Protein AF-A0A7S1FGR7-F1 (afdb_monomer_lite)

Organism: Noctiluca scintillans (NCBI:txid2966)

pLDDT: mean 88.11, std 7.96, range [55.44, 97.31]

Radius of gyration: 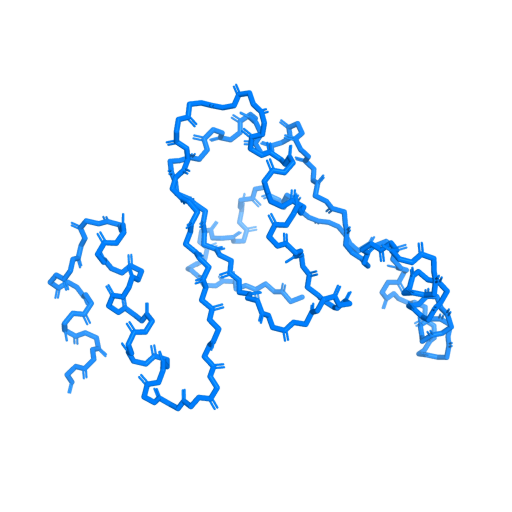16.26 Å; chains: 1; bounding box: 36×26×43 Å

Sequence (120 aa):
HGCDDPMLATVLPIATAPRVDPNAPSKEIDASVRAQAAGGGPVYHVHNELVRKLAPDVIITQEQCRICAVTPEDVNAACKGLPAVQLVTIKPTTLDDVLGDIMTIATALGVSERGTRLVE

InterPro domains:
  IPR051030 Vitamin B12-binding component of ABC transporter [PTHR42860] (1-120)

Foldseek 3Di:
DDDCPPVVRVVDDDQKDFPQDPPDDVVSVVVVLVVCVVVVHERMAGNLVVLVVVLAQEDEAEPADRRPGQDPVRVVSSCPPGDDRHYHYAYDPDPVSVLVSLQSVCVSVVNNVVSVVVSD

Structure (mmCIF, N/CA/C/O backbone):
data_AF-A0A7S1FGR7-F1
#
_entry.id   AF-A0A7S1FGR7-F1
#
loop_
_atom_site.group_PDB
_atom_site.id
_atom_site.type_symbol
_atom_site.label_atom_id
_atom_site.label_alt_id
_atom_site.label_comp_id
_atom_site.label_asym_id
_atom_site.label_entity_id
_atom_site.label_seq_id
_atom_site.pdbx_PDB_ins_code
_atom_site.Cartn_x
_atom_site.Cartn_y
_atom_site.Cartn_z
_atom_site.occupancy
_atom_site.B_iso_or_equiv
_atom_site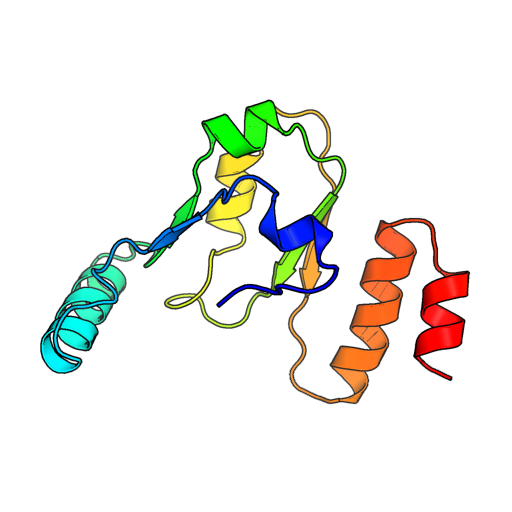.auth_seq_id
_atom_site.auth_comp_id
_atom_site.auth_asym_id
_atom_site.auth_atom_id
_atom_site.pdbx_PDB_model_num
ATOM 1 N N . HIS A 1 1 ? 5.065 -7.964 -3.152 1.00 55.44 1 HIS A N 1
ATOM 2 C CA . HIS A 1 1 ? 4.851 -8.010 -1.694 1.00 55.44 1 HIS A CA 1
ATOM 3 C C . HIS A 1 1 ? 3.402 -7.679 -1.411 1.00 55.44 1 HIS A C 1
ATOM 5 O O . HIS A 1 1 ? 2.896 -6.730 -1.994 1.00 55.44 1 HIS A O 1
ATOM 11 N N . GLY A 1 2 ? 2.750 -8.481 -0.579 1.00 64.94 2 GLY A N 1
ATOM 12 C CA . GLY A 1 2 ? 1.390 -8.271 -0.100 1.00 64.94 2 GLY A CA 1
ATOM 13 C C . GLY A 1 2 ? 1.276 -8.882 1.291 1.00 64.94 2 GLY A C 1
ATOM 14 O O . GLY A 1 2 ? 2.094 -9.730 1.648 1.00 64.94 2 GLY A O 1
ATOM 15 N N . CYS A 1 3 ? 0.326 -8.400 2.086 1.00 70.00 3 CYS A N 1
ATOM 16 C CA . CYS A 1 3 ? -0.013 -9.041 3.347 1.00 70.00 3 CYS A CA 1
ATOM 17 C C . CYS A 1 3 ? -1.075 -10.104 3.054 1.00 70.00 3 CYS A C 1
ATOM 19 O O . CYS A 1 3 ? -2.167 -9.761 2.606 1.00 70.00 3 CYS A O 1
ATOM 21 N N . ASP A 1 4 ? -0.739 -11.373 3.284 1.00 81.00 4 ASP A N 1
ATOM 22 C CA . ASP A 1 4 ? -1.681 -12.494 3.144 1.00 81.00 4 ASP A CA 1
ATOM 23 C C . ASP A 1 4 ? -2.539 -12.683 4.412 1.00 81.00 4 ASP A C 1
ATOM 25 O O . ASP A 1 4 ? -3.431 -13.533 4.453 1.00 81.00 4 ASP A O 1
ATOM 29 N N . ASP A 1 5 ? -2.267 -11.879 5.446 1.00 76.56 5 ASP A N 1
ATOM 30 C CA . ASP A 1 5 ? -3.047 -11.782 6.674 1.00 76.56 5 ASP A CA 1
ATOM 31 C C . ASP A 1 5 ? -3.942 -10.522 6.663 1.00 76.56 5 ASP A C 1
ATOM 33 O O . ASP A 1 5 ? -3.489 -9.446 6.261 1.00 76.56 5 ASP A O 1
ATOM 37 N N . PRO A 1 6 ? -5.205 -10.620 7.109 1.00 83.38 6 PRO A N 1
ATOM 38 C CA . PRO A 1 6 ? -5.901 -11.859 7.464 1.00 83.38 6 PRO A CA 1
ATOM 39 C C . PRO A 1 6 ? -6.143 -12.715 6.217 1.00 83.38 6 PRO A C 1
ATOM 41 O O . PRO A 1 6 ? -6.184 -12.177 5.118 1.00 83.38 6 PRO A O 1
ATOM 44 N N . MET A 1 7 ? -6.400 -14.023 6.367 1.00 84.06 7 MET A N 1
ATOM 45 C CA . MET A 1 7 ? -6.637 -14.930 5.221 1.00 84.06 7 MET A CA 1
ATOM 46 C C . MET A 1 7 ? -7.660 -14.404 4.203 1.00 84.06 7 MET A C 1
ATOM 48 O O . MET A 1 7 ? -7.569 -14.720 3.019 1.00 84.06 7 MET A O 1
ATOM 52 N N . LEU A 1 8 ? -8.620 -13.583 4.641 1.00 83.56 8 LEU A N 1
ATOM 53 C CA . LEU A 1 8 ? -9.562 -12.903 3.754 1.00 83.56 8 LEU A CA 1
ATOM 54 C C . LEU A 1 8 ? -8.859 -12.085 2.653 1.00 83.56 8 LEU A C 1
ATOM 56 O O . LEU A 1 8 ? -9.362 -12.037 1.538 1.00 83.56 8 LEU A O 1
ATOM 60 N N . ALA A 1 9 ? -7.692 -11.496 2.922 1.00 84.81 9 ALA A N 1
ATOM 61 C CA . ALA A 1 9 ? -6.903 -10.748 1.947 1.00 84.81 9 ALA A CA 1
ATOM 62 C C . ALA A 1 9 ? -6.536 -11.589 0.712 1.00 84.81 9 ALA A C 1
ATOM 64 O O . ALA A 1 9 ? -6.499 -11.059 -0.395 1.00 84.81 9 ALA A O 1
ATOM 65 N N . THR A 1 10 ? -6.363 -12.906 0.871 1.00 85.88 10 THR A N 1
ATOM 66 C CA . THR A 1 10 ? -5.984 -13.817 -0.226 1.00 85.88 10 THR A CA 1
ATOM 67 C C . THR A 1 10 ? -7.087 -14.042 -1.264 1.00 85.88 10 THR A C 1
ATOM 69 O O . THR A 1 10 ? -6.797 -14.465 -2.381 1.00 85.88 10 THR A O 1
ATOM 72 N N . VAL A 1 11 ? -8.348 -13.751 -0.921 1.00 88.31 11 VAL A N 1
ATOM 73 C CA . VAL A 1 11 ? -9.497 -13.896 -1.834 1.00 88.31 11 VAL A CA 1
ATOM 74 C C . VAL A 1 11 ? -9.986 -12.560 -2.395 1.00 88.31 11 VAL A C 1
ATOM 76 O O . VAL A 1 11 ? -10.896 -12.540 -3.226 1.00 88.31 11 VAL A O 1
ATOM 79 N N . LEU A 1 12 ? -9.410 -11.439 -1.949 1.00 90.19 12 LEU A N 1
ATOM 80 C CA . LEU A 1 12 ? -9.776 -10.117 -2.443 1.00 90.19 12 LEU A CA 1
ATOM 81 C C . LEU A 1 12 ? -9.143 -9.842 -3.817 1.00 90.19 12 LEU A C 1
ATOM 83 O O . LEU A 1 12 ? -8.052 -10.332 -4.116 1.00 90.19 12 LEU A O 1
ATOM 87 N N . PRO A 1 13 ? -9.793 -9.027 -4.667 1.00 91.88 13 PRO A N 1
ATOM 88 C CA . PRO A 1 13 ? -9.214 -8.616 -5.937 1.00 91.88 13 PRO A CA 1
ATOM 89 C C . PRO A 1 13 ? -7.890 -7.869 -5.748 1.00 91.88 13 PRO A C 1
ATOM 91 O O . PRO A 1 13 ? -7.802 -6.912 -4.979 1.00 91.88 13 PRO A O 1
ATOM 94 N N . ILE A 1 14 ? -6.878 -8.251 -6.524 1.00 91.25 14 ILE A N 1
ATOM 95 C CA . ILE A 1 14 ? -5.597 -7.54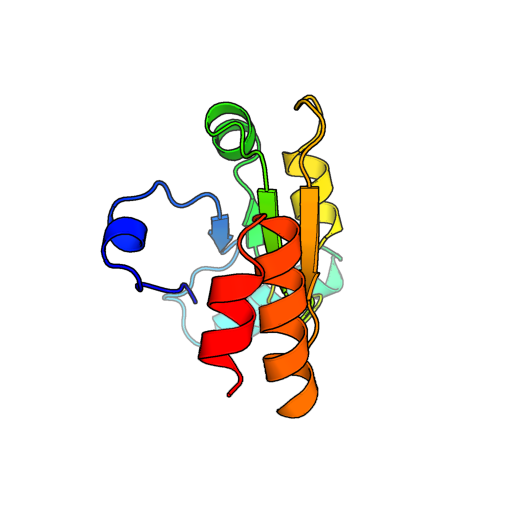8 -6.558 1.00 91.25 14 ILE A CA 1
ATOM 96 C C . ILE A 1 14 ? -5.745 -6.299 -7.438 1.00 91.25 14 ILE A C 1
ATOM 98 O O . ILE A 1 14 ? -5.988 -6.392 -8.641 1.00 91.25 14 ILE A O 1
ATOM 102 N N . ALA A 1 15 ? -5.595 -5.116 -6.838 1.00 91.94 15 ALA A N 1
ATOM 103 C CA . ALA A 1 15 ? -5.739 -3.829 -7.526 1.00 91.94 15 ALA A CA 1
ATOM 104 C C . ALA A 1 15 ? -4.426 -3.262 -8.092 1.00 91.94 15 ALA A C 1
ATOM 106 O O . ALA A 1 15 ? -4.417 -2.151 -8.625 1.00 91.94 15 ALA A O 1
ATOM 107 N N . THR A 1 16 ? -3.324 -4.005 -7.995 1.00 90.25 16 THR A N 1
ATOM 108 C CA . THR A 1 16 ? -2.002 -3.572 -8.453 1.00 90.25 16 THR A CA 1
ATOM 109 C C . THR A 1 16 ? -1.299 -4.661 -9.254 1.00 90.25 16 THR A C 1
ATOM 111 O O . THR A 1 16 ? -1.473 -5.850 -9.011 1.00 90.25 16 THR A O 1
ATOM 114 N N . ALA A 1 17 ? -0.472 -4.262 -10.214 1.00 89.19 17 ALA A N 1
ATOM 115 C CA . ALA A 1 17 ? 0.341 -5.188 -10.993 1.00 89.19 17 ALA A CA 1
ATOM 116 C C . ALA A 1 17 ? 1.752 -4.622 -11.192 1.00 89.19 17 ALA A C 1
ATOM 118 O O . ALA A 1 17 ? 1.897 -3.407 -11.361 1.00 89.19 17 ALA A O 1
ATOM 119 N N . PRO A 1 18 ? 2.803 -5.458 -11.187 1.00 88.00 18 PRO A N 1
ATOM 120 C CA . PRO A 1 18 ? 4.129 -5.004 -11.572 1.00 88.00 18 PRO A CA 1
ATOM 121 C C . PRO A 1 18 ? 4.140 -4.657 -13.069 1.00 88.00 18 PRO A C 1
ATOM 123 O O . PRO A 1 18 ? 3.519 -5.333 -13.886 1.00 88.00 18 PRO A O 1
ATOM 126 N N . ARG A 1 19 ? 4.860 -3.597 -13.442 1.00 87.12 19 ARG A N 1
ATOM 127 C CA . ARG A 1 19 ? 5.130 -3.242 -14.849 1.00 87.12 19 ARG A CA 1
ATOM 128 C C . ARG A 1 19 ? 6.377 -3.921 -15.412 1.00 87.12 19 ARG A C 1
ATOM 130 O O . ARG A 1 19 ? 6.679 -3.774 -16.593 1.00 87.12 19 ARG A O 1
ATOM 137 N N . VAL A 1 20 ? 7.105 -4.624 -14.556 1.00 88.06 20 VAL A N 1
ATOM 138 C CA . VAL A 1 20 ? 8.262 -5.450 -14.896 1.00 88.06 20 VAL A CA 1
ATOM 139 C C . VAL A 1 20 ? 7.868 -6.915 -14.741 1.00 88.06 20 VAL A C 1
ATOM 141 O O . VAL A 1 20 ? 7.028 -7.227 -13.899 1.00 88.06 20 VAL A O 1
ATOM 144 N N . ASP A 1 21 ? 8.452 -7.808 -15.537 1.00 89.19 21 ASP A N 1
ATOM 145 C CA . ASP A 1 21 ? 8.221 -9.245 -15.376 1.00 89.19 21 ASP A CA 1
ATOM 146 C C . ASP A 1 21 ? 8.950 -9.745 -14.117 1.00 89.19 21 ASP A C 1
ATOM 148 O O . ASP A 1 21 ? 10.184 -9.733 -14.093 1.00 89.19 21 ASP A O 1
ATOM 152 N N . PRO A 1 22 ? 8.231 -10.183 -13.066 1.00 86.31 22 PRO A N 1
ATOM 153 C CA . PRO A 1 22 ? 8.864 -10.659 -11.842 1.00 86.31 22 PRO A CA 1
ATOM 154 C C . PRO A 1 22 ? 9.577 -12.009 -12.016 1.00 86.31 22 PRO A C 1
ATOM 156 O O . PRO A 1 22 ? 10.337 -12.393 -11.131 1.00 86.31 22 PRO A O 1
ATOM 159 N N . ASN A 1 23 ? 9.345 -12.729 -13.120 1.00 92.50 23 ASN A N 1
ATOM 160 C CA . ASN A 1 23 ? 9.959 -14.031 -13.393 1.00 92.50 23 ASN A CA 1
ATOM 161 C C . ASN A 1 23 ? 11.205 -13.934 -14.284 1.00 92.50 23 ASN A C 1
ATOM 163 O O . ASN A 1 23 ? 11.865 -14.947 -14.529 1.00 92.50 23 ASN A O 1
ATOM 167 N N . ALA A 1 24 ? 11.535 -12.737 -14.776 1.00 93.44 24 ALA A N 1
ATOM 168 C CA . ALA A 1 24 ? 12.723 -12.527 -15.586 1.00 93.44 24 ALA A CA 1
ATOM 169 C C . ALA A 1 24 ? 14.013 -12.706 -14.753 1.00 93.44 24 ALA A C 1
ATOM 171 O O . ALA A 1 24 ? 14.007 -12.553 -13.526 1.00 93.44 24 ALA A O 1
ATOM 172 N N . PRO A 1 25 ? 15.162 -12.990 -15.391 1.00 96.75 25 PRO A N 1
ATOM 173 C CA . PRO A 1 25 ? 16.450 -13.001 -14.707 1.00 96.75 25 PRO A CA 1
ATOM 174 C C . PRO A 1 25 ? 16.704 -11.680 -13.971 1.00 96.75 25 PRO A C 1
ATOM 176 O O . PRO A 1 25 ? 16.405 -10.607 -14.490 1.00 96.75 25 PRO A O 1
ATOM 179 N N . SER A 1 26 ? 17.342 -11.721 -12.798 1.00 94.25 26 SER A N 1
ATOM 180 C CA . SER A 1 26 ? 17.544 -10.529 -11.951 1.00 94.25 26 SER A CA 1
ATOM 181 C C . SER A 1 26 ? 18.256 -9.366 -12.652 1.00 94.25 26 SER A C 1
ATOM 183 O O . SER A 1 26 ? 18.033 -8.208 -12.310 1.00 94.25 26 SER A O 1
ATOM 185 N N . LYS A 1 27 ? 19.099 -9.650 -13.652 1.00 96.19 27 LYS A N 1
ATOM 186 C CA . LYS A 1 27 ? 19.747 -8.624 -14.484 1.00 96.19 27 LYS A CA 1
ATOM 187 C C . LYS A 1 27 ? 18.744 -7.867 -15.368 1.00 96.19 27 LYS A C 1
ATOM 189 O O . LYS A 1 27 ? 18.935 -6.679 -15.616 1.00 96.19 27 LYS A O 1
ATOM 194 N N . GLU A 1 28 ? 17.704 -8.546 -15.839 1.00 94.44 28 GLU A N 1
ATOM 195 C CA . GLU A 1 28 ? 16.688 -8.026 -16.760 1.00 94.44 28 GLU A CA 1
ATOM 196 C C . GLU A 1 28 ? 15.592 -7.249 -16.026 1.00 94.44 28 GLU A C 1
ATOM 198 O O . GLU A 1 28 ? 15.438 -6.068 -16.313 1.00 94.44 28 GLU A O 1
ATOM 203 N N . ILE A 1 29 ? 14.930 -7.849 -15.023 1.00 91.69 29 ILE A N 1
ATOM 204 C CA . ILE A 1 29 ? 15.051 -7.351 -13.645 1.00 91.69 29 ILE A CA 1
ATOM 205 C C . ILE A 1 29 ? 15.371 -5.866 -13.481 1.00 91.69 29 ILE A C 1
ATOM 207 O O . ILE A 1 29 ? 14.602 -4.934 -13.739 1.00 91.69 29 ILE A O 1
ATOM 211 N N . ASP A 1 30 ? 16.596 -5.697 -13.014 1.00 91.50 30 ASP A N 1
ATOM 212 C CA . ASP A 1 30 ? 17.206 -4.432 -12.701 1.00 91.50 30 ASP A CA 1
ATOM 213 C C . ASP A 1 30 ? 17.242 -3.477 -13.913 1.00 91.50 30 ASP A C 1
ATOM 215 O O . ASP A 1 30 ? 16.880 -2.306 -13.798 1.00 91.50 30 ASP A O 1
ATOM 219 N N . ALA A 1 31 ? 17.585 -3.966 -15.110 1.00 92.31 31 ALA A N 1
ATOM 220 C CA . ALA A 1 31 ? 17.576 -3.137 -16.317 1.00 92.31 31 ALA A CA 1
ATOM 221 C C . ALA A 1 31 ? 16.193 -2.518 -16.605 1.00 92.31 31 ALA A C 1
ATOM 223 O O . ALA A 1 31 ? 16.108 -1.335 -16.940 1.00 92.31 31 ALA A O 1
ATOM 224 N N . SER A 1 32 ? 15.118 -3.287 -16.424 1.00 89.25 32 SER A N 1
ATOM 225 C CA . SER A 1 32 ? 13.740 -2.840 -16.628 1.00 89.25 32 SER A CA 1
ATOM 226 C C . SER A 1 32 ? 13.316 -1.826 -15.567 1.00 89.25 32 SER A C 1
ATOM 228 O O . SER A 1 32 ? 12.805 -0.757 -15.901 1.00 89.25 32 SER A O 1
ATOM 230 N N . VAL A 1 33 ? 13.619 -2.095 -14.291 1.00 89.50 33 VAL A N 1
ATOM 231 C CA . VAL A 1 33 ? 13.369 -1.144 -13.194 1.00 89.50 33 VAL A CA 1
ATOM 232 C C . VAL A 1 33 ? 14.113 0.173 -13.426 1.00 89.50 33 VAL A C 1
ATOM 234 O O . VAL A 1 33 ? 13.511 1.241 -13.309 1.00 89.50 33 VAL A O 1
ATOM 237 N N . ARG A 1 34 ? 15.396 0.125 -13.814 1.00 89.12 34 ARG A N 1
ATOM 238 C CA . ARG A 1 34 ? 16.188 1.320 -14.144 1.00 89.12 34 ARG A CA 1
ATOM 239 C C . ARG A 1 34 ? 15.599 2.100 -15.314 1.00 89.12 34 ARG A C 1
ATOM 241 O O . ARG A 1 34 ? 15.541 3.324 -15.240 1.00 89.12 34 ARG A O 1
ATOM 248 N N . ALA A 1 35 ? 15.148 1.418 -16.365 1.00 88.44 35 ALA A N 1
ATOM 249 C CA . ALA A 1 35 ? 14.522 2.066 -17.514 1.00 88.44 35 ALA A CA 1
ATOM 250 C C . ALA A 1 35 ? 13.218 2.788 -17.126 1.00 88.44 35 ALA A C 1
ATOM 252 O O . ALA A 1 35 ? 13.023 3.940 -17.513 1.00 88.44 35 ALA A O 1
ATOM 253 N N . GLN A 1 36 ? 12.364 2.154 -16.311 1.00 84.25 36 GLN A N 1
ATOM 254 C CA . GLN A 1 36 ? 11.139 2.778 -15.791 1.00 84.25 36 GLN A CA 1
ATOM 255 C C . GLN A 1 36 ? 11.455 3.994 -14.912 1.00 84.25 36 GLN A C 1
ATOM 257 O O . GLN A 1 36 ? 10.904 5.075 -15.125 1.00 84.25 36 GLN A O 1
ATOM 262 N N . ALA A 1 37 ? 12.401 3.846 -13.979 1.00 81.75 37 ALA A N 1
ATOM 263 C CA . ALA A 1 37 ? 12.810 4.917 -13.076 1.00 81.75 37 ALA A CA 1
ATOM 264 C C . ALA A 1 37 ? 13.417 6.115 -13.827 1.00 81.75 37 ALA A C 1
ATOM 266 O O . ALA A 1 37 ? 13.090 7.260 -13.518 1.00 81.75 37 ALA A O 1
ATOM 267 N N . ALA A 1 38 ? 14.254 5.871 -14.842 1.00 84.38 38 ALA A N 1
ATOM 268 C CA . ALA A 1 38 ? 14.841 6.921 -15.678 1.00 84.38 38 ALA A CA 1
ATOM 269 C C . ALA A 1 38 ? 13.785 7.686 -16.493 1.00 84.38 38 ALA A C 1
ATOM 271 O O . ALA A 1 38 ? 13.929 8.886 -16.712 1.00 84.38 38 ALA A O 1
ATOM 272 N N . GLY A 1 39 ? 12.708 7.012 -16.904 1.00 76.75 39 GLY A N 1
ATOM 273 C CA . GLY A 1 39 ? 11.549 7.639 -17.543 1.00 76.75 39 GLY A CA 1
ATOM 274 C C . GLY A 1 39 ? 10.595 8.347 -16.573 1.00 76.75 39 GLY A C 1
ATOM 275 O O . GLY A 1 39 ? 9.594 8.901 -17.021 1.00 76.75 39 GLY A O 1
ATOM 276 N N . GLY A 1 40 ? 10.864 8.315 -15.261 1.00 70.44 40 GLY A N 1
ATOM 277 C CA . GLY A 1 40 ? 9.975 8.848 -14.223 1.00 70.44 40 GLY A CA 1
ATOM 278 C C . GLY A 1 40 ? 8.672 8.057 -14.047 1.00 70.44 40 GLY A C 1
ATOM 279 O O . GLY A 1 40 ? 7.733 8.563 -13.434 1.00 70.44 40 GLY A O 1
ATOM 280 N N . GLY A 1 41 ? 8.594 6.845 -14.605 1.00 69.00 41 GLY A N 1
ATOM 281 C CA . GLY A 1 41 ? 7.416 5.987 -14.545 1.00 69.00 41 GLY A CA 1
ATOM 282 C C . GLY A 1 41 ? 7.387 5.125 -13.277 1.00 69.00 41 GLY A C 1
ATOM 283 O O . GLY A 1 41 ? 8.441 4.674 -12.822 1.00 69.00 41 GLY A O 1
ATOM 284 N N . PRO A 1 42 ? 6.199 4.853 -12.704 1.00 75.94 42 PRO A N 1
ATOM 285 C CA . PRO A 1 42 ? 6.077 3.948 -11.565 1.00 75.94 42 PRO A CA 1
ATOM 286 C C . PRO A 1 42 ? 6.400 2.510 -11.993 1.00 75.94 42 PRO A C 1
ATOM 288 O O . PRO A 1 42 ? 6.041 2.089 -13.091 1.00 75.94 42 PRO A O 1
ATOM 291 N N . VAL A 1 43 ? 7.028 1.716 -11.121 1.00 82.44 43 VAL A N 1
ATOM 292 C CA . VAL A 1 43 ? 7.286 0.280 -11.386 1.00 82.44 43 VAL A CA 1
ATOM 293 C C . VAL A 1 43 ? 6.015 -0.560 -11.221 1.00 82.44 43 VAL A C 1
ATOM 295 O O . VAL A 1 43 ? 5.947 -1.693 -11.696 1.00 82.44 43 VAL A O 1
ATOM 298 N N . TYR A 1 44 ? 4.976 0.008 -10.610 1.00 84.56 44 TYR A N 1
ATOM 299 C CA . TYR A 1 44 ? 3.671 -0.617 -10.446 1.00 84.56 44 TYR A CA 1
ATOM 300 C C . TYR A 1 44 ? 2.598 0.091 -11.275 1.00 84.56 44 TYR A C 1
ATOM 302 O O . TYR A 1 44 ? 2.700 1.252 -11.675 1.00 84.56 44 TYR A O 1
ATOM 310 N N . HIS A 1 45 ? 1.553 -0.656 -11.591 1.00 86.81 45 HIS A N 1
ATOM 311 C CA . HIS A 1 45 ? 0.324 -0.164 -12.179 1.00 86.81 45 HIS A CA 1
ATOM 312 C C . HIS A 1 45 ? -0.799 -0.340 -11.162 1.00 86.81 45 HIS A C 1
ATOM 314 O O . HIS A 1 45 ? -0.937 -1.419 -10.591 1.00 86.81 45 HIS A O 1
ATOM 320 N N . VAL A 1 46 ? -1.603 0.705 -10.962 1.00 90.38 46 VAL A N 1
ATOM 321 C CA . VAL A 1 46 ? -2.840 0.640 -10.180 1.00 90.38 46 VAL A CA 1
ATOM 322 C C . VAL A 1 46 ? -4.018 0.494 -11.138 1.00 90.38 46 VAL A C 1
ATOM 324 O O . VAL A 1 46 ? -4.185 1.283 -12.071 1.00 90.38 46 VAL A O 1
ATOM 327 N N . HIS A 1 47 ? -4.853 -0.516 -10.907 1.00 92.50 47 HIS A N 1
ATOM 328 C CA . HIS A 1 47 ? -6.075 -0.751 -11.664 1.00 92.50 47 HIS A CA 1
ATOM 329 C C . HIS A 1 47 ? -7.169 0.233 -11.226 1.00 92.50 47 HIS A C 1
ATOM 331 O O . HIS A 1 47 ? -8.073 -0.115 -10.470 1.00 92.50 47 HIS A O 1
ATOM 337 N N . ASN A 1 48 ? -7.097 1.473 -11.715 1.00 90.31 48 ASN A N 1
ATOM 338 C CA . ASN A 1 48 ? -7.974 2.573 -11.290 1.00 90.31 48 ASN A CA 1
ATOM 339 C C . ASN A 1 48 ? -9.474 2.243 -11.386 1.00 90.31 48 ASN A C 1
ATOM 341 O O . ASN A 1 48 ? -10.238 2.586 -10.492 1.00 90.31 48 ASN A O 1
ATOM 345 N N . GLU A 1 49 ? -9.902 1.542 -12.439 1.00 90.25 49 GLU A N 1
ATOM 346 C CA . GLU A 1 49 ? -11.302 1.118 -12.587 1.00 90.25 49 GLU A CA 1
ATOM 347 C C . GLU A 1 49 ? -11.726 0.096 -11.529 1.00 90.25 49 GLU A C 1
ATOM 349 O O . GLU A 1 49 ? -12.865 0.117 -11.073 1.00 90.25 49 GLU A O 1
ATOM 354 N N . LEU A 1 50 ? -10.820 -0.794 -11.116 1.00 93.19 50 LEU A N 1
ATOM 355 C CA . LEU A 1 50 ? -11.095 -1.741 -10.040 1.00 93.19 50 LEU A CA 1
ATOM 356 C C . LEU A 1 50 ? -11.178 -1.014 -8.696 1.00 93.19 50 LEU A C 1
ATOM 358 O O . LEU A 1 50 ? -12.131 -1.240 -7.961 1.00 93.19 50 LEU A O 1
ATOM 362 N N . VAL A 1 51 ? -10.255 -0.089 -8.412 1.00 92.19 51 VAL A N 1
ATOM 363 C CA . VAL A 1 51 ? -10.317 0.754 -7.203 1.00 92.19 51 VAL A CA 1
ATOM 364 C C . VAL A 1 51 ? -11.632 1.532 -7.155 1.00 92.19 51 VAL A C 1
ATOM 366 O O . VAL A 1 51 ? -12.310 1.530 -6.131 1.00 92.19 51 VAL A O 1
ATOM 369 N N . ARG A 1 52 ? -12.053 2.116 -8.284 1.00 90.06 52 ARG A N 1
ATOM 370 C CA . ARG A 1 52 ? -13.341 2.810 -8.383 1.00 90.06 52 ARG A CA 1
ATOM 371 C C . ARG A 1 52 ? -14.537 1.897 -8.117 1.00 90.06 52 ARG A C 1
ATOM 373 O O . ARG A 1 52 ? -15.460 2.299 -7.420 1.00 90.06 52 ARG A O 1
ATOM 380 N N . LYS A 1 53 ? -14.520 0.671 -8.646 1.00 91.81 53 LYS A N 1
ATOM 381 C CA . LYS A 1 53 ? -15.579 -0.327 -8.414 1.00 91.81 53 LYS A CA 1
ATOM 382 C C . LYS A 1 53 ? -15.629 -0.823 -6.971 1.00 91.81 53 LYS A C 1
ATOM 384 O O . LYS A 1 53 ? -16.717 -1.103 -6.485 1.00 91.81 53 LYS A O 1
ATOM 389 N N . LEU A 1 54 ? -14.474 -0.953 -6.318 1.00 92.56 54 LEU A N 1
ATOM 390 C CA . LEU A 1 54 ? -14.384 -1.344 -4.911 1.00 92.56 54 LEU A CA 1
ATOM 391 C C . LEU A 1 54 ? -14.885 -0.241 -3.972 1.00 92.56 54 LEU A C 1
ATOM 393 O O . LEU A 1 54 ? -15.293 -0.565 -2.865 1.00 92.56 54 LEU A O 1
ATOM 397 N N . ALA A 1 55 ? -14.865 1.021 -4.423 1.00 91.69 55 ALA A N 1
ATOM 398 C CA . ALA A 1 55 ? -15.359 2.190 -3.696 1.00 91.69 55 ALA A CA 1
ATOM 399 C C . ALA A 1 55 ? -14.905 2.219 -2.218 1.00 91.69 55 ALA A C 1
ATOM 401 O O . ALA A 1 55 ? -15.747 2.224 -1.323 1.00 91.69 55 ALA A O 1
ATOM 402 N N . PRO A 1 56 ? -13.584 2.191 -1.948 1.00 92.12 56 PRO A N 1
ATOM 403 C CA . PRO A 1 56 ? -13.081 2.128 -0.582 1.00 92.12 56 PRO A CA 1
ATOM 404 C C . PRO A 1 56 ? -13.385 3.412 0.195 1.00 92.12 56 PRO A C 1
ATOM 406 O O . PRO A 1 56 ? -13.198 4.509 -0.327 1.00 92.12 56 PRO A O 1
ATOM 409 N N . ASP A 1 57 ? -13.746 3.274 1.469 1.00 93.00 57 ASP A N 1
ATOM 410 C CA . ASP A 1 57 ? -13.847 4.408 2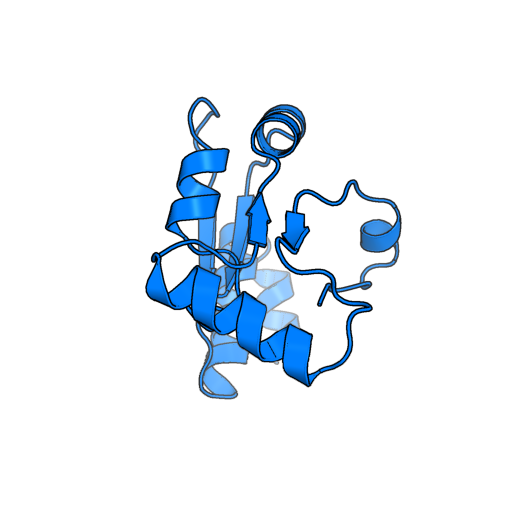.397 1.00 93.00 57 ASP A CA 1
ATOM 411 C C . ASP A 1 57 ? -12.460 4.876 2.872 1.00 93.00 57 ASP A C 1
ATOM 413 O O . ASP A 1 57 ? -12.211 6.068 3.061 1.00 93.00 57 ASP A O 1
ATOM 417 N N . VAL A 1 58 ? -11.531 3.927 3.034 1.00 93.56 58 VAL A N 1
ATOM 418 C CA . VAL A 1 58 ? -10.167 4.152 3.528 1.00 93.56 58 VAL A CA 1
ATOM 419 C C . VAL A 1 58 ? -9.172 3.405 2.645 1.00 93.56 58 VAL A C 1
ATOM 421 O O . VAL A 1 58 ? -9.373 2.235 2.321 1.00 93.56 58 VAL A O 1
ATOM 424 N N . ILE A 1 59 ? -8.068 4.062 2.289 1.00 92.62 59 ILE A N 1
ATOM 425 C CA . ILE A 1 59 ? -6.905 3.418 1.672 1.00 92.62 59 ILE A CA 1
ATOM 426 C C . ILE A 1 59 ? -5.705 3.623 2.581 1.00 92.62 59 ILE A C 1
ATOM 428 O O . ILE A 1 59 ? -5.364 4.755 2.911 1.00 92.62 59 ILE A O 1
ATOM 432 N N . ILE A 1 60 ? -5.043 2.529 2.945 1.00 91.19 60 ILE A N 1
ATOM 433 C CA . ILE A 1 60 ? -3.791 2.556 3.700 1.00 91.19 60 ILE A CA 1
ATOM 434 C C . ILE A 1 60 ? -2.654 2.269 2.722 1.00 91.19 60 ILE A C 1
ATOM 436 O O . ILE A 1 60 ? -2.685 1.269 2.005 1.00 91.19 60 ILE A O 1
ATOM 440 N N . THR A 1 61 ? -1.656 3.147 2.679 1.00 88.44 61 THR A N 1
ATOM 441 C CA . THR A 1 61 ? -0.457 2.983 1.853 1.00 88.44 61 THR A CA 1
ATOM 442 C C . THR A 1 61 ? 0.799 3.324 2.644 1.00 88.44 61 THR A C 1
ATOM 444 O O . THR A 1 61 ? 0.742 3.968 3.693 1.00 88.44 61 THR A O 1
ATOM 447 N N . GLN A 1 62 ? 1.949 2.883 2.143 1.00 85.31 62 GLN A N 1
ATOM 448 C CA . GLN A 1 62 ? 3.240 3.122 2.772 1.00 85.31 62 GLN A CA 1
ATOM 449 C C . GLN A 1 62 ? 4.168 3.845 1.799 1.00 85.31 62 GLN A C 1
ATOM 451 O O . GLN A 1 62 ? 4.454 3.349 0.708 1.00 85.31 62 GLN A O 1
ATOM 456 N N . GLU A 1 63 ? 4.682 5.004 2.201 1.00 81.19 63 GLU A N 1
ATOM 457 C CA . GLU A 1 63 ? 5.632 5.771 1.393 1.00 81.19 63 GLU A CA 1
ATOM 458 C C . GLU A 1 63 ? 7.065 5.273 1.633 1.00 81.19 63 GLU A C 1
ATOM 460 O O . GLU A 1 63 ? 7.891 5.944 2.249 1.00 81.19 63 GLU A O 1
ATOM 465 N N . GLN A 1 64 ? 7.367 4.062 1.165 1.00 70.62 64 GLN A N 1
ATOM 466 C CA . GLN A 1 64 ? 8.675 3.440 1.406 1.00 70.62 64 GLN A CA 1
ATOM 467 C C . GLN A 1 64 ? 9.728 3.874 0.383 1.00 70.62 64 GLN A C 1
ATOM 469 O O . GLN A 1 64 ? 10.840 4.263 0.732 1.00 70.62 64 GLN A O 1
ATOM 474 N N . CYS A 1 65 ? 9.395 3.806 -0.904 1.00 72.94 65 CYS A N 1
ATOM 475 C CA . CYS A 1 65 ? 10.321 4.133 -1.977 1.00 72.94 65 CYS A CA 1
ATOM 476 C C . CYS A 1 65 ? 9.547 4.509 -3.233 1.00 72.94 65 CYS A C 1
ATOM 478 O O . CYS A 1 65 ? 8.692 3.762 -3.701 1.00 72.94 65 CYS A O 1
ATOM 480 N N . ARG A 1 66 ? 9.909 5.648 -3.826 1.00 70.56 66 ARG A N 1
ATOM 481 C CA . ARG A 1 66 ? 9.255 6.188 -5.025 1.00 70.56 66 ARG A CA 1
ATOM 482 C C . ARG A 1 66 ? 9.392 5.289 -6.263 1.00 70.56 66 ARG A C 1
ATOM 484 O O . ARG A 1 66 ? 8.676 5.480 -7.236 1.00 70.56 66 ARG A O 1
ATOM 491 N N . ILE A 1 67 ? 10.330 4.343 -6.242 1.00 72.00 67 ILE A N 1
ATOM 492 C CA . ILE A 1 67 ? 10.585 3.422 -7.353 1.00 72.00 67 ILE A CA 1
ATOM 493 C C . ILE A 1 67 ? 9.853 2.099 -7.132 1.00 72.00 67 ILE A C 1
ATOM 495 O O . ILE A 1 67 ? 9.173 1.627 -8.033 1.00 72.00 67 ILE A O 1
ATOM 499 N N . CYS A 1 68 ? 9.999 1.477 -5.958 1.00 70.38 68 CYS A N 1
ATOM 500 C CA . CYS A 1 68 ? 9.535 0.104 -5.735 1.00 70.38 68 CYS A CA 1
ATOM 501 C C . CYS A 1 68 ? 8.167 -0.015 -5.050 1.00 70.38 68 CYS A C 1
ATOM 503 O O . CYS A 1 68 ? 7.732 -1.135 -4.790 1.00 70.38 68 CYS A O 1
ATOM 505 N N . ALA A 1 69 ? 7.488 1.097 -4.775 1.00 76.06 69 ALA A N 1
ATOM 506 C CA . ALA A 1 69 ? 6.149 1.104 -4.201 1.00 76.06 69 ALA A CA 1
ATOM 507 C C . ALA A 1 69 ? 5.174 1.893 -5.080 1.00 76.06 69 ALA A C 1
ATOM 509 O O . ALA A 1 69 ? 5.573 2.737 -5.883 1.00 76.06 69 ALA A O 1
ATOM 510 N N . VAL A 1 70 ? 3.884 1.610 -4.904 1.00 81.00 70 VAL A N 1
ATOM 511 C CA . VAL A 1 70 ? 2.810 2.472 -5.405 1.00 81.00 70 VAL A CA 1
ATOM 512 C C . VAL A 1 70 ? 2.936 3.826 -4.714 1.00 81.00 70 VAL A C 1
ATOM 514 O O . VAL A 1 70 ? 3.013 3.880 -3.485 1.00 81.00 70 VAL A O 1
ATOM 517 N N . THR A 1 71 ? 2.976 4.913 -5.480 1.00 81.06 71 THR A N 1
ATOM 518 C CA . THR A 1 71 ? 3.172 6.241 -4.890 1.00 81.06 71 THR A CA 1
ATOM 519 C C . THR A 1 71 ? 1.842 6.854 -4.437 1.00 81.06 71 THR A C 1
ATOM 521 O O . THR A 1 71 ? 0.775 6.465 -4.923 1.00 81.06 71 THR A O 1
ATOM 524 N N . PRO A 1 72 ? 1.855 7.848 -3.530 1.00 80.50 72 PRO A N 1
ATOM 525 C CA . PRO A 1 72 ? 0.647 8.598 -3.194 1.00 80.50 72 PRO A CA 1
ATOM 526 C C . PRO A 1 72 ? -0.033 9.222 -4.423 1.00 80.50 72 PRO A C 1
ATOM 528 O O . PRO A 1 72 ? -1.257 9.311 -4.470 1.00 80.50 72 PRO A O 1
ATOM 531 N N . GLU A 1 73 ? 0.726 9.633 -5.443 1.00 81.81 73 GLU A N 1
ATOM 532 C CA . GLU A 1 73 ? 0.173 10.151 -6.699 1.00 81.81 73 GLU A CA 1
ATOM 533 C C . GLU A 1 73 ? -0.611 9.086 -7.475 1.00 81.81 73 GLU A C 1
ATOM 535 O O . GLU A 1 73 ? -1.695 9.388 -7.982 1.00 81.81 73 GLU A O 1
ATOM 540 N N . ASP A 1 74 ? -0.107 7.848 -7.531 1.00 83.75 74 ASP A N 1
ATOM 541 C CA . ASP A 1 74 ? -0.806 6.721 -8.160 1.00 83.75 74 ASP A CA 1
ATOM 542 C C . ASP A 1 74 ? -2.143 6.440 -7.456 1.00 83.75 74 ASP A C 1
ATOM 544 O O . ASP A 1 74 ? -3.179 6.283 -8.109 1.00 83.75 74 ASP A O 1
ATOM 548 N N . VAL A 1 75 ? -2.143 6.440 -6.118 1.00 85.31 75 VAL A N 1
ATOM 549 C CA . VAL A 1 75 ? -3.360 6.228 -5.317 1.00 85.31 75 VAL A CA 1
ATOM 550 C C . VAL A 1 75 ? -4.354 7.371 -5.514 1.00 85.31 75 VAL A C 1
ATOM 552 O O . VAL A 1 75 ? -5.532 7.133 -5.780 1.00 85.31 75 VAL A O 1
ATOM 555 N N . ASN A 1 76 ? -3.889 8.621 -5.468 1.00 85.69 76 ASN A N 1
ATOM 556 C CA . ASN A 1 76 ? -4.736 9.788 -5.714 1.00 85.69 76 ASN A CA 1
ATOM 557 C C . ASN A 1 76 ? -5.369 9.751 -7.112 1.00 85.69 76 ASN A C 1
ATOM 559 O O . ASN A 1 76 ? -6.534 10.113 -7.277 1.00 85.69 76 ASN A O 1
ATOM 563 N N . ALA A 1 77 ? -4.631 9.295 -8.129 1.00 86.38 77 ALA A N 1
ATOM 564 C CA . ALA A 1 77 ? -5.168 9.112 -9.473 1.00 86.38 77 ALA A CA 1
ATOM 565 C C . ALA A 1 77 ? -6.256 8.024 -9.527 1.00 86.38 77 ALA A C 1
ATOM 567 O O . ALA A 1 77 ? -7.256 8.202 -10.234 1.00 86.38 77 ALA A O 1
ATOM 568 N N . ALA A 1 78 ? -6.096 6.938 -8.768 1.00 87.44 78 ALA A N 1
ATOM 569 C CA . ALA A 1 78 ? -7.086 5.869 -8.654 1.00 87.44 78 ALA A CA 1
ATOM 570 C C . ALA A 1 78 ? -8.377 6.333 -7.958 1.00 87.44 78 ALA A C 1
ATOM 572 O O . ALA A 1 78 ? -9.469 5.958 -8.385 1.00 87.44 78 ALA A O 1
ATOM 573 N N . CYS A 1 79 ? -8.262 7.215 -6.963 1.00 88.12 79 CYS A N 1
ATOM 574 C CA . CYS A 1 79 ? -9.403 7.768 -6.228 1.00 88.12 79 CYS A CA 1
ATOM 575 C C . CYS A 1 79 ? -10.166 8.872 -6.972 1.00 88.12 79 CYS A C 1
ATOM 577 O O . CYS A 1 79 ? -11.232 9.290 -6.519 1.00 88.12 79 CYS A O 1
ATOM 579 N N . LYS A 1 80 ? -9.6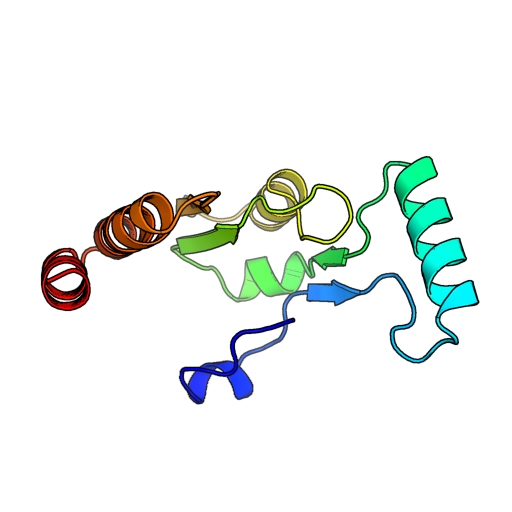66 9.370 -8.113 1.00 87.44 80 LYS A N 1
ATOM 580 C CA . LYS A 1 80 ? -10.375 10.405 -8.884 1.00 87.44 80 LYS A CA 1
ATOM 581 C C . LYS A 1 80 ? -11.792 9.943 -9.235 1.00 87.44 80 LYS A C 1
ATOM 583 O O . LYS A 1 80 ? -11.967 8.908 -9.880 1.00 87.44 80 LYS A O 1
ATOM 588 N N . GLY A 1 81 ? -12.779 10.756 -8.853 1.00 84.19 81 GLY A N 1
ATOM 589 C CA . GLY A 1 81 ? -14.201 10.515 -9.110 1.00 84.19 81 GLY A CA 1
ATOM 590 C C . GLY A 1 81 ? -14.929 9.701 -8.037 1.00 84.19 81 GLY A C 1
ATOM 591 O O . GLY A 1 81 ? -16.131 9.498 -8.175 1.00 84.19 81 GLY A O 1
ATOM 592 N N . LEU A 1 82 ? -14.241 9.255 -6.982 1.00 85.75 82 LEU A N 1
ATOM 593 C CA . LEU A 1 82 ? -14.878 8.656 -5.810 1.00 85.75 82 LEU A CA 1
ATOM 594 C C . LEU A 1 82 ? -15.370 9.732 -4.824 1.00 85.75 82 LEU A C 1
ATOM 596 O O . LEU A 1 82 ? -14.848 10.853 -4.839 1.00 85.75 82 LEU A O 1
ATOM 600 N N . PRO A 1 83 ? -16.356 9.412 -3.957 1.00 82.12 83 PRO A N 1
ATOM 601 C CA . PRO A 1 83 ? -16.611 10.200 -2.750 1.00 82.12 83 PRO A CA 1
ATOM 602 C C . PRO A 1 83 ? -15.339 10.298 -1.891 1.00 82.12 83 PRO A C 1
ATOM 604 O O . PRO A 1 83 ? -14.338 9.649 -2.182 1.00 82.12 83 PRO A O 1
ATOM 607 N N . ALA A 1 84 ? -15.352 11.139 -0.855 1.00 85.50 84 ALA A N 1
ATOM 608 C CA . ALA A 1 84 ? -14.171 11.389 -0.029 1.00 85.50 84 ALA A CA 1
ATOM 609 C C . ALA A 1 84 ? -13.583 10.085 0.552 1.00 85.50 84 ALA A C 1
ATOM 611 O O . ALA A 1 84 ? -14.101 9.555 1.529 1.00 85.50 84 ALA A O 1
ATOM 612 N N . VAL A 1 85 ? -12.496 9.598 -0.057 1.00 91.75 85 VAL A N 1
ATOM 613 C CA . VAL A 1 85 ? -11.694 8.466 0.421 1.00 91.75 85 VAL A CA 1
ATOM 614 C C . VAL A 1 85 ? -10.650 9.000 1.390 1.00 91.75 85 VAL A C 1
ATOM 616 O O . VAL A 1 85 ? -9.894 9.914 1.051 1.00 91.75 85 VAL A O 1
ATOM 619 N N . GLN A 1 86 ? -10.564 8.415 2.580 1.00 92.62 86 GLN A N 1
ATOM 620 C CA . GLN A 1 86 ? -9.504 8.747 3.519 1.00 92.62 86 GLN A CA 1
ATOM 621 C C . GLN A 1 86 ? -8.218 8.006 3.138 1.00 92.62 86 GLN A C 1
ATOM 623 O O . GLN A 1 86 ? -8.104 6.793 3.309 1.00 92.62 86 GLN A O 1
ATOM 628 N N . LEU A 1 87 ? -7.232 8.740 2.620 1.00 91.38 87 LEU A N 1
ATOM 629 C CA . LEU A 1 87 ? -5.900 8.203 2.349 1.00 91.38 87 LEU A CA 1
ATOM 630 C C . LEU A 1 87 ? -5.024 8.300 3.604 1.00 91.38 87 LEU A C 1
ATOM 632 O O . LEU A 1 87 ? -4.701 9.395 4.060 1.00 91.38 87 LEU A O 1
ATOM 636 N N . VAL A 1 88 ? -4.622 7.150 4.139 1.00 93.06 88 VAL A N 1
ATOM 637 C CA . VAL A 1 88 ? -3.695 7.014 5.265 1.00 93.06 88 VAL A CA 1
ATOM 638 C C . VAL A 1 88 ? -2.337 6.594 4.715 1.00 93.06 88 VAL A C 1
ATOM 640 O O . VAL A 1 88 ? -2.137 5.439 4.342 1.00 93.06 88 VAL A O 1
ATOM 643 N N . THR A 1 89 ? -1.404 7.539 4.650 1.00 91.12 89 THR A N 1
ATOM 644 C CA . THR A 1 89 ? -0.021 7.276 4.238 1.00 91.12 89 THR A CA 1
ATOM 645 C C . THR A 1 89 ? 0.863 7.218 5.471 1.00 91.12 89 THR A C 1
ATOM 647 O O . THR A 1 89 ? 0.939 8.195 6.212 1.00 91.12 89 THR A O 1
ATOM 650 N N . ILE A 1 90 ? 1.551 6.097 5.665 1.00 92.25 90 ILE A N 1
ATOM 651 C CA . ILE A 1 90 ? 2.519 5.915 6.751 1.00 92.25 90 ILE A CA 1
ATOM 652 C C . ILE A 1 90 ? 3.939 5.750 6.205 1.00 92.25 90 ILE A C 1
ATOM 654 O O . ILE A 1 90 ? 4.139 5.330 5.059 1.00 92.25 90 ILE A O 1
ATOM 658 N N . LYS A 1 91 ? 4.938 6.100 7.014 1.00 91.38 91 LYS A N 1
ATOM 659 C CA . LYS A 1 91 ? 6.355 6.055 6.627 1.00 91.38 91 LYS A CA 1
ATOM 660 C C . LYS A 1 91 ? 7.234 5.748 7.844 1.00 91.38 91 LYS A C 1
ATOM 662 O O . LYS A 1 91 ? 8.007 6.609 8.266 1.00 91.38 91 LYS A O 1
ATOM 667 N N . PRO A 1 92 ? 7.116 4.544 8.423 1.00 92.12 92 PRO A N 1
ATOM 668 C CA . PRO A 1 92 ? 7.891 4.210 9.601 1.00 92.12 92 PRO A CA 1
ATOM 669 C C . PRO A 1 92 ? 9.366 4.026 9.246 1.00 92.12 92 PRO A C 1
ATOM 671 O O . PRO A 1 92 ? 9.712 3.362 8.267 1.00 92.12 92 PRO A O 1
ATOM 674 N N . THR A 1 93 ? 10.241 4.604 10.063 1.00 92.94 93 THR A N 1
ATOM 675 C CA . THR A 1 93 ? 11.704 4.462 9.975 1.00 92.94 93 THR A CA 1
ATOM 676 C C . THR A 1 93 ? 12.320 3.898 11.255 1.00 92.94 93 THR A C 1
ATOM 678 O O . THR A 1 93 ? 13.474 3.470 11.253 1.00 92.94 93 THR A O 1
ATOM 681 N N . THR A 1 94 ? 11.541 3.855 12.334 1.00 94.69 94 THR A N 1
ATOM 682 C CA . THR A 1 94 ? 11.896 3.301 13.639 1.00 94.69 94 THR A CA 1
ATOM 683 C C . THR A 1 94 ? 10.802 2.357 14.141 1.00 94.69 94 THR A C 1
ATOM 685 O O . THR A 1 94 ? 9.702 2.310 13.590 1.00 94.69 94 THR A O 1
ATOM 688 N N . LEU A 1 95 ? 11.093 1.592 15.197 1.00 94.69 95 LEU A N 1
ATOM 689 C CA . LEU A 1 95 ? 10.077 0.763 15.851 1.00 94.69 95 LEU A CA 1
ATOM 690 C C . LEU A 1 95 ? 8.990 1.622 16.514 1.00 94.69 95 LEU A C 1
ATOM 692 O O . LEU A 1 95 ? 7.815 1.275 16.439 1.00 94.69 95 LEU A O 1
ATOM 696 N N . ASP A 1 96 ? 9.372 2.756 17.098 1.00 95.75 96 ASP A N 1
ATOM 697 C CA . ASP A 1 96 ? 8.424 3.691 17.707 1.00 95.75 96 ASP A CA 1
ATOM 698 C C . ASP A 1 96 ? 7.473 4.277 16.654 1.00 95.75 96 ASP A C 1
ATOM 700 O O . ASP A 1 96 ? 6.279 4.414 16.921 1.00 95.75 96 ASP A O 1
ATOM 704 N N . ASP A 1 97 ? 7.961 4.527 15.431 1.00 95.31 97 ASP A N 1
ATOM 705 C CA . ASP A 1 97 ? 7.102 4.933 14.313 1.00 95.31 97 ASP A CA 1
ATOM 706 C C . ASP A 1 97 ? 6.081 3.840 13.981 1.00 95.31 97 ASP A C 1
ATOM 708 O O . ASP A 1 97 ? 4.913 4.146 13.776 1.00 95.31 97 ASP A O 1
ATOM 712 N N . VAL A 1 98 ? 6.485 2.561 13.972 1.00 94.56 98 VAL A N 1
ATOM 713 C CA . VAL A 1 98 ? 5.563 1.438 13.718 1.00 94.56 98 VAL A CA 1
ATOM 714 C C . VAL A 1 98 ? 4.457 1.394 14.775 1.00 94.56 98 VAL A C 1
ATOM 716 O O . VAL A 1 98 ? 3.285 1.237 14.430 1.00 94.56 98 VAL A O 1
ATOM 719 N N . LEU A 1 99 ? 4.805 1.560 16.054 1.00 95.81 99 LEU A N 1
ATOM 720 C CA . LEU A 1 99 ? 3.824 1.602 17.143 1.00 95.81 99 LEU A CA 1
ATOM 721 C C . LEU A 1 99 ? 2.905 2.832 17.031 1.00 95.81 99 LEU A C 1
ATOM 723 O O . LEU A 1 99 ? 1.694 2.725 17.227 1.00 95.81 99 LEU A O 1
ATOM 727 N N . GLY A 1 100 ? 3.447 3.988 16.646 1.00 96.31 100 GLY A N 1
ATOM 728 C CA . GLY A 1 100 ? 2.660 5.188 16.358 1.00 96.31 100 GLY A CA 1
ATOM 729 C C . GLY A 1 100 ? 1.720 5.016 15.159 1.00 96.31 100 GLY A C 1
ATOM 730 O O . GLY A 1 100 ? 0.557 5.421 15.211 1.00 96.31 100 GLY A O 1
ATOM 731 N N . ASP A 1 101 ? 2.179 4.354 14.100 1.00 96.38 101 ASP A N 1
ATOM 732 C CA . ASP A 1 101 ? 1.411 4.094 12.882 1.00 96.38 101 ASP A CA 1
ATOM 733 C C . ASP A 1 101 ? 0.222 3.161 13.141 1.00 96.38 101 ASP A C 1
ATOM 735 O O . ASP A 1 101 ? -0.842 3.351 12.545 1.00 96.38 101 ASP A O 1
ATOM 739 N N . ILE A 1 102 ? 0.344 2.215 14.083 1.00 96.12 102 ILE A N 1
ATOM 740 C CA . ILE A 1 102 ? -0.796 1.414 14.560 1.00 96.12 102 ILE A CA 1
ATOM 741 C C . ILE A 1 102 ? -1.910 2.331 15.077 1.00 96.12 102 ILE A C 1
ATOM 743 O O . ILE A 1 102 ? -3.077 2.138 14.727 1.00 96.12 102 ILE A O 1
ATOM 747 N N . MET A 1 103 ? -1.572 3.360 15.858 1.00 97.31 103 MET A N 1
ATOM 748 C CA . MET A 1 103 ? -2.558 4.311 16.382 1.00 97.31 103 MET A CA 1
ATOM 749 C C . MET A 1 103 ? -3.126 5.228 15.297 1.00 97.31 103 MET A C 1
ATOM 751 O O . MET A 1 103 ? -4.330 5.508 15.305 1.00 97.31 103 MET A O 1
ATOM 755 N N . THR A 1 104 ? -2.298 5.650 14.340 1.00 96.81 104 THR A N 1
ATOM 756 C CA . THR A 1 104 ? -2.734 6.409 13.157 1.00 96.81 104 THR A CA 1
ATOM 757 C C . THR A 1 104 ? -3.788 5.629 12.371 1.00 96.81 104 THR A C 1
ATOM 759 O O . THR A 1 104 ? -4.877 6.144 12.104 1.00 96.81 104 THR A O 1
ATOM 762 N N . ILE A 1 105 ? -3.504 4.361 12.061 1.00 96.50 105 ILE A N 1
ATOM 763 C CA . ILE A 1 105 ? -4.422 3.476 11.338 1.00 96.50 105 ILE A CA 1
ATOM 764 C C . ILE A 1 105 ? -5.686 3.219 12.161 1.00 96.50 105 ILE A C 1
ATOM 766 O O . ILE A 1 105 ? -6.794 3.356 11.644 1.00 96.50 105 ILE A O 1
ATOM 770 N N . ALA A 1 106 ? -5.552 2.881 13.446 1.00 97.00 106 ALA A N 1
ATOM 771 C CA . ALA A 1 106 ? -6.696 2.581 14.303 1.00 97.00 106 ALA A CA 1
ATOM 772 C C . ALA A 1 106 ? -7.652 3.776 14.430 1.00 97.00 106 ALA A C 1
ATOM 774 O O . ALA A 1 106 ? -8.868 3.594 14.415 1.00 97.00 106 ALA A O 1
ATOM 775 N N . THR A 1 107 ? -7.114 4.994 14.498 1.00 96.56 107 THR A N 1
ATOM 776 C CA . THR A 1 107 ? -7.911 6.226 14.546 1.00 96.56 107 THR A CA 1
ATOM 777 C C . THR A 1 107 ? -8.626 6.485 13.224 1.00 96.56 107 THR A C 1
ATOM 779 O O . THR A 1 107 ? -9.818 6.783 13.233 1.00 96.56 107 THR A O 1
ATOM 782 N N . ALA A 1 108 ? -7.943 6.308 12.089 1.00 96.06 108 ALA A N 1
ATOM 783 C CA . ALA A 1 108 ? -8.562 6.439 10.769 1.00 96.06 108 ALA A CA 1
ATOM 784 C C . ALA A 1 108 ? -9.690 5.418 10.539 1.00 96.06 108 ALA A C 1
ATOM 786 O O . ALA A 1 108 ? -10.692 5.731 9.907 1.00 96.06 108 ALA A O 1
ATOM 787 N N . LEU A 1 109 ? -9.555 4.214 11.097 1.00 95.62 109 LEU A N 1
ATOM 788 C CA . LEU A 1 109 ? -10.570 3.160 11.031 1.00 95.62 109 LEU A CA 1
ATOM 789 C C . LEU A 1 109 ? -11.649 3.265 12.128 1.00 95.62 109 LEU A C 1
ATOM 791 O O . LEU A 1 109 ? -12.526 2.406 12.195 1.00 95.62 109 LEU A O 1
ATOM 795 N N . GLY A 1 110 ? -11.592 4.270 13.012 1.00 96.38 110 GLY A N 1
ATOM 796 C CA . GLY A 1 110 ? -12.565 4.450 14.098 1.00 96.38 110 GLY A CA 1
ATOM 797 C C . GLY A 1 110 ? -12.516 3.371 15.190 1.00 96.38 110 GLY A C 1
ATOM 798 O O . GLY A 1 110 ? -13.506 3.146 15.882 1.00 96.38 110 GLY A O 1
ATOM 799 N N . VAL A 1 111 ? -11.380 2.687 15.351 1.00 97.06 111 VAL A N 1
ATOM 800 C CA . VAL A 1 111 ? -11.177 1.568 16.291 1.00 97.06 111 VAL A CA 1
ATOM 801 C C . VAL A 1 111 ? -9.981 1.797 17.219 1.00 97.06 111 VAL A C 1
ATOM 803 O O . VAL A 1 111 ? -9.246 0.861 17.536 1.00 97.06 111 VAL A O 1
ATOM 806 N N . SER A 1 112 ? -9.777 3.037 17.675 1.00 97.00 112 SER A N 1
ATOM 807 C CA . SER A 1 112 ? -8.620 3.438 18.494 1.00 97.00 112 SER A CA 1
ATOM 808 C C . SER A 1 112 ? -8.370 2.528 19.703 1.00 97.00 112 SER A C 1
ATOM 810 O O . SER A 1 112 ? -7.222 2.211 19.984 1.00 97.00 112 SER A O 1
ATOM 812 N N . GLU A 1 113 ? -9.420 2.021 20.359 1.00 97.12 113 GLU A N 1
ATOM 813 C CA . GLU A 1 113 ? -9.300 1.102 21.505 1.00 97.12 113 GLU A CA 1
ATOM 814 C C . GLU A 1 113 ? -8.588 -0.222 21.149 1.00 97.12 113 GLU A C 1
ATOM 816 O O . GLU A 1 113 ? -7.820 -0.760 21.947 1.00 97.12 113 GLU A O 1
ATOM 821 N N . ARG A 1 114 ? -8.787 -0.742 19.926 1.00 96.44 114 ARG A N 1
ATOM 822 C CA . ARG A 1 114 ? -8.053 -1.922 19.428 1.00 96.44 114 ARG A CA 1
ATOM 823 C C . ARG A 1 114 ? -6.584 -1.601 19.169 1.00 96.44 114 ARG A C 1
ATOM 825 O O . ARG A 1 114 ? -5.749 -2.476 19.369 1.00 96.44 114 ARG A O 1
ATOM 832 N N . GLY A 1 115 ? -6.296 -0.379 18.718 1.00 95.88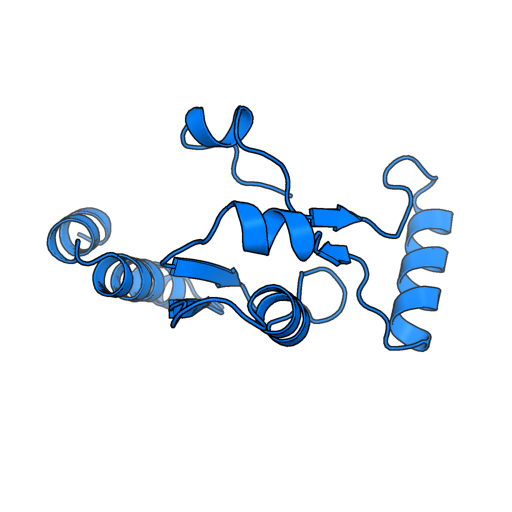 115 GLY A N 1
ATOM 833 C CA . GLY A 1 115 ? -4.934 0.115 18.532 1.00 95.88 115 GLY A CA 1
ATOM 834 C C . GLY A 1 115 ? -4.188 0.185 19.860 1.00 95.88 115 GLY A C 1
ATOM 835 O O . GLY A 1 115 ? -3.120 -0.401 19.972 1.00 95.88 115 GLY A O 1
ATOM 836 N N . THR A 1 116 ? -4.797 0.798 20.882 1.00 96.38 116 THR A N 1
ATOM 837 C CA . THR A 1 116 ? -4.213 0.905 22.229 1.00 96.38 116 THR A CA 1
ATOM 838 C C . THR A 1 116 ? -3.839 -0.463 22.788 1.00 96.38 116 THR A C 1
ATOM 840 O O . THR A 1 116 ? -2.700 -0.666 23.179 1.00 96.38 116 THR A O 1
ATOM 843 N N . ARG A 1 117 ? -4.749 -1.442 22.714 1.00 96.56 117 ARG A N 1
ATOM 844 C CA . ARG A 1 117 ? -4.483 -2.810 23.188 1.00 96.56 117 ARG A CA 1
ATOM 845 C C . ARG A 1 117 ? -3.332 -3.513 22.454 1.00 96.56 117 ARG A C 1
ATOM 847 O O . ARG A 1 117 ? -2.779 -4.466 22.982 1.00 96.56 117 ARG A O 1
ATOM 854 N N . LEU A 1 118 ? -3.039 -3.124 21.213 1.00 94.31 118 LEU A N 1
ATOM 855 C CA . LEU A 1 118 ? -1.990 -3.749 20.402 1.00 94.31 118 LEU A CA 1
ATOM 856 C C . LEU A 1 118 ? -0.599 -3.159 20.680 1.00 94.31 118 LEU A C 1
ATOM 858 O O . LEU A 1 118 ? 0.394 -3.820 20.389 1.00 94.31 118 LEU A O 1
ATOM 862 N N . VAL A 1 119 ? -0.532 -1.926 21.190 1.00 93.06 119 VAL A N 1
ATOM 863 C CA . VAL A 1 119 ? 0.730 -1.220 21.482 1.00 93.06 119 VAL A CA 1
ATOM 864 C C . VAL A 1 119 ? 1.133 -1.269 22.961 1.00 93.06 119 VAL A C 1
ATOM 866 O O . VAL A 1 119 ? 2.222 -0.809 23.297 1.00 93.06 119 VAL A O 1
ATOM 869 N N . GLU A 1 120 ? 0.263 -1.800 23.824 1.00 80.94 120 GLU A N 1
ATOM 870 C CA . GLU A 1 120 ? 0.539 -2.157 25.227 1.00 80.94 120 GLU A CA 1
ATOM 871 C C . GLU A 1 120 ? 1.283 -3.496 25.342 1.00 80.94 120 GLU A C 1
ATOM 873 O O . GLU A 1 120 ? 2.208 -3.571 26.184 1.00 80.94 120 GLU A O 1
#

Secondary structure (DSSP, 8-state):
-----SGGGGGS---EEESS-TTS-HHHHHHHHHHHHHTT--SEEE-HHHHHHH--SEEEEE-S-TTTS--HHHHHHHHTTSS--EEEEE---SHHHHHHHHHHHHHHTT-HHHHHHHH-